Protein AF-A0A7W1KNM7-F1 (afdb_monomer_lite)

pLDDT: mean 94.5, std 9.13, range [40.47, 98.5]

Secondary structure (DSSP, 8-state):
---HHHHHHHHTT-EEEE-SSHHHHHHHHHHHHHTT-EEEE--GGGHHHHHHHHHIIIIIHHHHHHHHHHHHHHTT--HHHHHHHTHHHHHHHHHHHHHH-HHHH--HHHHHT-HHHHHHHHHHS-HHHHHHHHHHHHHHHHHHHHTT--HHHHHHHHHHH---

Structure (mmCIF, N/CA/C/O backbone):
data_AF-A0A7W1KNM7-F1
#
_entry.id   AF-A0A7W1KNM7-F1
#
loop_
_atom_site.group_PDB
_atom_site.id
_atom_site.type_symbol
_atom_site.label_atom_id
_atom_site.label_alt_id
_atom_site.label_comp_id
_atom_site.label_asym_id
_atom_site.label_entity_id
_atom_site.label_seq_id
_atom_site.pdbx_PDB_ins_code
_atom_site.Cartn_x
_atom_site.Cartn_y
_atom_site.Cartn_z
_atom_site.occupancy
_atom_site.B_iso_or_equiv
_atom_site.auth_seq_id
_atom_site.auth_comp_id
_atom_site.auth_asym_id
_atom_site.auth_atom_id
_atom_site.pdbx_PDB_model_num
ATOM 1 N N . MET A 1 1 ? -0.336 -23.522 -8.513 1.00 40.47 1 MET A N 1
ATOM 2 C CA . MET A 1 1 ? 0.693 -23.366 -9.564 1.00 40.47 1 MET A CA 1
ATOM 3 C C . MET A 1 1 ? 0.024 -22.723 -10.764 1.00 40.47 1 MET A C 1
ATOM 5 O O . MET A 1 1 ? -1.046 -23.182 -11.133 1.00 40.47 1 MET A O 1
ATOM 9 N N . ALA A 1 2 ? 0.560 -21.625 -11.300 1.00 45.03 2 ALA A N 1
ATOM 10 C CA . ALA A 1 2 ? 0.001 -21.029 -12.512 1.00 45.03 2 ALA A CA 1
ATOM 11 C C . ALA A 1 2 ? 0.358 -21.906 -13.722 1.00 45.03 2 ALA A C 1
ATOM 13 O O . ALA A 1 2 ? 1.522 -22.254 -13.899 1.00 45.03 2 ALA A O 1
ATOM 14 N N . GLU A 1 3 ? -0.635 -22.279 -14.524 1.00 54.75 3 GLU A N 1
ATOM 15 C CA . GLU A 1 3 ? -0.458 -23.070 -15.745 1.00 54.75 3 GLU A CA 1
ATOM 16 C C . GLU A 1 3 ? 0.343 -22.285 -16.796 1.00 54.75 3 GLU A C 1
ATOM 18 O O . GLU A 1 3 ? 0.163 -21.073 -16.936 1.00 54.75 3 GLU A O 1
ATOM 23 N N . ALA A 1 4 ? 1.197 -22.958 -17.572 1.00 62.38 4 ALA A N 1
ATOM 24 C CA . ALA A 1 4 ? 2.096 -22.312 -18.538 1.00 62.38 4 ALA A CA 1
ATOM 25 C C . ALA A 1 4 ? 1.363 -21.431 -19.574 1.00 62.38 4 ALA A C 1
ATOM 27 O O . ALA A 1 4 ? 1.850 -20.355 -19.921 1.00 62.38 4 ALA A O 1
ATOM 28 N N . ALA A 1 5 ? 0.159 -21.827 -20.002 1.00 58.28 5 ALA A N 1
ATOM 29 C CA . ALA A 1 5 ? -0.685 -21.026 -20.892 1.00 58.28 5 ALA A CA 1
ATOM 30 C C . ALA A 1 5 ? -1.129 -19.702 -20.240 1.00 58.28 5 ALA A C 1
ATOM 32 O O . ALA A 1 5 ? -1.081 -18.646 -20.868 1.00 58.28 5 ALA A O 1
ATOM 33 N N . THR A 1 6 ? -1.473 -19.726 -18.948 1.00 69.19 6 THR A N 1
ATOM 34 C CA . THR A 1 6 ? -1.814 -18.506 -18.196 1.00 69.19 6 THR A CA 1
ATOM 35 C C . THR A 1 6 ? -0.598 -17.612 -17.963 1.00 69.19 6 THR A C 1
ATOM 37 O O . THR A 1 6 ? -0.737 -16.394 -17.899 1.00 69.19 6 THR A O 1
ATOM 40 N N . ALA A 1 7 ? 0.600 -18.193 -17.861 1.00 72.25 7 ALA A N 1
ATOM 41 C CA . ALA A 1 7 ? 1.837 -17.433 -17.728 1.00 72.25 7 ALA A CA 1
ATOM 42 C C . ALA A 1 7 ? 2.179 -16.677 -19.022 1.00 72.25 7 ALA A C 1
ATOM 44 O O . ALA A 1 7 ? 2.491 -15.493 -18.952 1.00 72.25 7 ALA A O 1
ATOM 45 N N . ALA A 1 8 ? 2.056 -17.320 -20.188 1.00 76.94 8 ALA A N 1
ATOM 46 C CA . ALA A 1 8 ? 2.310 -16.680 -21.480 1.00 76.94 8 ALA A CA 1
ATOM 47 C C . ALA A 1 8 ? 1.340 -15.520 -21.766 1.00 76.94 8 ALA A C 1
ATOM 49 O O . ALA A 1 8 ? 1.768 -14.458 -22.215 1.00 76.94 8 ALA A O 1
ATOM 50 N N . GLU A 1 9 ? 0.049 -15.680 -21.457 1.00 84.94 9 GLU A N 1
ATOM 51 C CA . GLU A 1 9 ? -0.922 -14.588 -21.611 1.00 84.94 9 GLU A CA 1
ATOM 52 C C . GLU A 1 9 ? -0.625 -13.404 -20.684 1.00 84.94 9 GLU A C 1
ATOM 54 O O . GLU A 1 9 ? -0.773 -12.258 -21.097 1.00 84.94 9 GLU A O 1
ATOM 59 N N . ARG A 1 10 ? -0.127 -13.652 -19.465 1.00 84.12 10 ARG A N 1
ATOM 60 C CA . ARG A 1 10 ? 0.254 -12.587 -18.520 1.00 84.12 10 ARG A CA 1
ATOM 61 C C . ARG A 1 10 ? 1.458 -11.761 -18.964 1.00 84.12 10 ARG A C 1
ATOM 63 O O . ARG A 1 10 ? 1.630 -10.664 -18.449 1.00 84.12 10 ARG A O 1
ATOM 70 N N . LEU A 1 11 ? 2.295 -12.268 -19.872 1.00 88.62 11 LEU A N 1
ATOM 71 C CA . LEU A 1 11 ? 3.420 -11.497 -20.409 1.00 88.62 11 LEU A CA 1
ATOM 72 C C . LEU A 1 11 ? 2.946 -10.415 -21.385 1.00 88.62 11 LEU A C 1
ATOM 74 O O . LEU A 1 11 ? 3.552 -9.349 -21.465 1.00 88.62 11 LEU A O 1
ATOM 78 N N . LYS A 1 12 ? 1.848 -10.650 -22.109 1.00 92.81 12 LYS A N 1
ATOM 79 C CA . LYS A 1 12 ? 1.343 -9.686 -23.089 1.00 92.81 12 LYS A CA 1
ATOM 80 C C . LYS A 1 12 ? 0.909 -8.398 -22.382 1.00 92.81 12 LYS A C 1
ATOM 82 O O . LYS A 1 12 ? 0.053 -8.423 -21.505 1.00 92.81 12 LYS A O 1
ATOM 87 N N . GLY A 1 13 ? 1.501 -7.272 -22.774 1.00 91.75 13 GLY A N 1
ATOM 88 C CA . GLY A 1 13 ? 1.263 -5.958 -22.171 1.00 91.75 13 GLY A CA 1
ATOM 89 C C . GLY A 1 13 ? 1.925 -5.747 -20.805 1.00 91.75 13 GLY A C 1
ATOM 90 O O . GLY A 1 13 ? 1.818 -4.654 -20.254 1.00 91.75 13 GLY A O 1
ATOM 91 N N . ALA A 1 14 ? 2.629 -6.744 -20.256 1.00 93.00 14 ALA A N 1
ATOM 92 C CA . ALA A 1 14 ? 3.375 -6.575 -19.017 1.00 93.00 14 ALA A CA 1
ATOM 93 C C . ALA A 1 14 ? 4.634 -5.737 -19.251 1.00 93.00 14 ALA A C 1
ATOM 95 O O . ALA A 1 14 ? 5.330 -5.893 -20.256 1.00 93.00 14 ALA A O 1
ATOM 96 N N . TYR A 1 15 ? 4.959 -4.882 -18.289 1.00 94.06 15 TYR A N 1
ATOM 97 C CA . TYR A 1 15 ? 6.209 -4.133 -18.297 1.00 94.06 15 TYR A CA 1
ATOM 98 C C . TYR A 1 15 ? 7.379 -5.025 -17.868 1.00 94.06 15 TYR A C 1
ATOM 100 O O . TYR A 1 15 ? 7.244 -5.832 -16.947 1.00 94.06 15 TYR A O 1
ATOM 108 N N . VAL A 1 16 ? 8.540 -4.853 -18.502 1.00 95.25 16 VAL A N 1
ATOM 109 C CA . VAL A 1 16 ? 9.787 -5.537 -18.130 1.00 95.25 16 VAL A CA 1
ATOM 110 C C . VAL A 1 16 ? 10.936 -4.544 -18.004 1.00 95.25 16 VAL A C 1
ATOM 112 O O . VAL A 1 16 ? 11.267 -3.834 -18.951 1.00 95.25 16 VAL A O 1
ATOM 115 N N . GLY A 1 17 ? 11.553 -4.497 -16.822 1.00 95.69 17 GLY A N 1
ATOM 116 C CA . GLY A 1 17 ? 12.778 -3.737 -16.593 1.00 95.69 17 GLY A CA 1
ATOM 117 C C . GLY A 1 17 ? 13.976 -4.425 -17.249 1.00 95.69 17 GLY A C 1
ATOM 118 O O . GLY A 1 17 ? 14.256 -5.584 -16.945 1.00 95.69 17 GLY A O 1
ATOM 119 N N . ILE A 1 18 ? 14.684 -3.720 -18.129 1.00 96.69 18 ILE A N 1
ATOM 120 C CA . ILE A 1 18 ? 15.879 -4.210 -18.829 1.00 96.69 18 ILE A CA 1
ATOM 121 C C . ILE A 1 18 ? 17.101 -3.361 -18.476 1.00 96.69 18 ILE A C 1
ATOM 123 O O . ILE A 1 18 ? 16.989 -2.160 -18.236 1.00 96.69 18 ILE A O 1
ATOM 127 N N . GLU A 1 19 ? 18.269 -3.993 -18.437 1.00 95.50 19 GLU A N 1
ATOM 128 C CA . GLU A 1 19 ? 19.525 -3.384 -18.004 1.00 95.50 19 GLU A CA 1
ATOM 129 C C . GLU A 1 19 ? 20.712 -4.163 -18.592 1.00 95.50 19 GLU A C 1
ATOM 131 O O . GLU A 1 19 ? 20.613 -5.377 -18.789 1.00 95.50 19 GLU A O 1
ATOM 136 N N . GLY A 1 20 ? 21.802 -3.461 -18.902 1.00 95.00 20 GLY A N 1
ATOM 137 C CA . GLY A 1 20 ? 23.027 -4.016 -19.473 1.00 95.00 20 GLY A CA 1
ATOM 138 C C . GLY A 1 20 ? 23.744 -3.008 -20.375 1.00 95.00 20 GLY A C 1
ATOM 139 O O . GLY A 1 20 ? 23.369 -1.836 -20.427 1.00 95.00 20 GLY A O 1
ATOM 140 N N . ASP A 1 21 ? 24.765 -3.472 -21.096 1.00 96.50 21 ASP A N 1
ATOM 141 C CA . ASP A 1 21 ? 25.402 -2.696 -22.166 1.00 96.50 21 ASP A CA 1
ATOM 142 C C . ASP A 1 21 ? 24.490 -2.539 -23.401 1.00 96.50 21 ASP A C 1
ATOM 144 O O . ASP A 1 21 ? 23.427 -3.157 -23.497 1.00 96.50 21 ASP A O 1
ATOM 148 N N . ASP A 1 22 ? 24.910 -1.728 -24.378 1.00 96.56 22 ASP A N 1
ATOM 149 C CA . ASP A 1 22 ? 24.117 -1.444 -25.583 1.00 96.56 22 ASP A CA 1
ATOM 150 C C . ASP A 1 22 ? 23.700 -2.711 -26.344 1.00 96.56 22 ASP A C 1
ATOM 152 O O . ASP A 1 22 ? 22.576 -2.806 -26.847 1.00 96.56 22 ASP A O 1
ATOM 156 N N . ARG A 1 23 ? 24.575 -3.720 -26.409 1.00 97.56 23 ARG A N 1
ATOM 157 C CA . ARG A 1 23 ? 24.282 -4.975 -27.108 1.00 97.56 23 ARG A CA 1
ATOM 158 C C . ARG A 1 23 ? 23.257 -5.799 -26.331 1.00 97.56 23 ARG A C 1
ATOM 160 O O . ARG A 1 23 ? 22.344 -6.360 -26.943 1.00 97.56 23 ARG A O 1
ATOM 167 N N . ALA A 1 24 ? 23.390 -5.866 -25.009 1.00 96.88 24 ALA A N 1
ATOM 168 C CA . ALA A 1 24 ? 22.446 -6.540 -24.126 1.00 96.88 24 ALA A CA 1
ATOM 169 C C . ALA A 1 24 ? 21.066 -5.869 -24.158 1.00 96.88 24 ALA A C 1
ATOM 171 O O . ALA A 1 24 ? 20.058 -6.566 -24.271 1.00 96.88 24 ALA A O 1
ATOM 172 N N . LEU A 1 25 ? 21.010 -4.533 -24.146 1.00 97.69 25 LEU A N 1
ATOM 173 C CA . LEU A 1 25 ? 19.761 -3.774 -24.230 1.00 97.69 25 LEU A CA 1
ATOM 174 C C . LEU A 1 25 ? 19.026 -4.041 -25.546 1.00 97.69 25 LEU A C 1
ATOM 176 O O . LEU A 1 25 ? 17.840 -4.361 -25.518 1.00 97.69 25 LEU A O 1
ATOM 180 N N . VAL A 1 26 ? 19.726 -4.018 -26.686 1.00 98.06 26 VAL A N 1
ATOM 181 C CA . VAL A 1 26 ? 19.123 -4.348 -27.991 1.00 98.06 26 VAL A CA 1
ATOM 182 C C . VAL A 1 26 ? 18.568 -5.777 -28.006 1.00 98.06 26 VAL A C 1
ATOM 184 O O . VAL A 1 26 ? 17.480 -6.019 -28.536 1.00 98.06 26 VAL A O 1
ATOM 187 N N . ALA A 1 27 ? 19.288 -6.742 -27.428 1.00 98.25 27 ALA A N 1
ATOM 188 C CA . ALA A 1 27 ? 18.814 -8.122 -27.338 1.00 98.25 27 ALA A CA 1
ATOM 189 C C . ALA A 1 27 ? 17.585 -8.253 -26.418 1.00 98.25 27 ALA A C 1
ATOM 191 O O . ALA A 1 27 ? 16.611 -8.915 -26.786 1.00 98.25 27 ALA A O 1
ATOM 192 N N . ALA A 1 28 ? 17.601 -7.591 -25.260 1.00 97.69 28 ALA A N 1
ATOM 193 C CA . ALA A 1 28 ? 16.507 -7.607 -24.295 1.00 97.69 28 ALA A CA 1
ATOM 194 C C . ALA A 1 28 ? 15.235 -6.948 -24.854 1.00 97.69 28 ALA A C 1
ATOM 196 O O . ALA A 1 28 ? 14.146 -7.494 -24.693 1.00 97.69 28 ALA A O 1
ATOM 197 N N . GLU A 1 29 ? 15.361 -5.834 -25.579 1.00 97.94 29 GLU A N 1
ATOM 198 C CA . GLU A 1 29 ? 14.241 -5.175 -26.265 1.00 97.94 29 GLU A CA 1
ATOM 199 C C . GLU A 1 29 ? 13.617 -6.081 -27.326 1.00 97.94 29 GLU A C 1
ATOM 201 O O . GLU A 1 29 ? 12.394 -6.216 -27.390 1.00 97.94 29 GLU A O 1
ATOM 206 N N . ARG A 1 30 ? 14.441 -6.755 -28.139 1.00 98.00 30 ARG A N 1
ATOM 207 C CA . ARG A 1 30 ? 13.951 -7.721 -29.136 1.00 98.00 30 ARG A CA 1
ATOM 208 C C . ARG A 1 30 ? 13.183 -8.867 -28.483 1.00 98.00 30 ARG A C 1
ATOM 210 O O . ARG A 1 30 ? 12.115 -9.239 -28.973 1.00 98.00 30 ARG A O 1
ATOM 217 N N . LEU A 1 31 ? 13.698 -9.407 -27.379 1.00 97.06 31 LEU A N 1
ATOM 218 C CA . LEU A 1 31 ? 13.037 -10.479 -26.638 1.00 97.06 31 LEU A CA 1
ATOM 219 C C . LEU A 1 31 ? 11.709 -10.007 -26.031 1.00 97.06 31 LEU A C 1
ATOM 221 O O . LEU A 1 31 ? 10.687 -10.661 -26.230 1.00 97.06 31 LEU A O 1
ATOM 225 N N . ALA A 1 32 ? 11.705 -8.857 -25.353 1.00 96.81 32 ALA A N 1
ATOM 226 C CA . ALA A 1 32 ? 10.506 -8.271 -24.758 1.00 96.81 32 ALA A CA 1
ATOM 227 C C . ALA A 1 32 ? 9.406 -8.058 -25.808 1.00 96.81 32 ALA A C 1
ATOM 229 O O . ALA A 1 32 ? 8.279 -8.513 -25.623 1.00 96.81 32 ALA A O 1
ATOM 230 N N . ASN A 1 33 ? 9.755 -7.469 -26.955 1.00 95.81 33 ASN A N 1
ATOM 231 C CA . ASN A 1 33 ? 8.818 -7.253 -28.056 1.00 95.81 33 ASN A CA 1
ATOM 232 C C . ASN A 1 33 ? 8.288 -8.572 -28.642 1.00 95.81 33 ASN A C 1
ATOM 234 O O . ASN A 1 33 ? 7.096 -8.684 -28.925 1.00 95.81 33 ASN A O 1
ATOM 238 N N . THR A 1 34 ? 9.140 -9.597 -28.769 1.00 96.19 34 THR A N 1
ATOM 239 C CA . THR A 1 34 ? 8.726 -10.940 -29.224 1.00 96.19 34 THR A CA 1
ATOM 240 C C . THR A 1 34 ? 7.692 -11.557 -28.278 1.00 96.19 34 THR A C 1
ATOM 242 O O . THR A 1 34 ? 6.725 -12.172 -28.724 1.00 96.19 34 THR A O 1
ATOM 245 N N . LEU A 1 35 ? 7.850 -11.331 -26.971 1.00 94.88 35 LEU A N 1
ATOM 246 C CA . LEU A 1 35 ? 6.914 -11.765 -25.931 1.00 94.88 35 LEU A CA 1
ATOM 247 C C . LEU A 1 35 ? 5.720 -10.809 -25.749 1.00 94.88 35 LEU A C 1
ATOM 249 O O . LEU A 1 35 ? 4.875 -11.044 -24.886 1.00 94.88 35 LEU A O 1
ATOM 253 N N . ARG A 1 36 ? 5.623 -9.751 -26.571 1.00 96.06 36 ARG A N 1
ATOM 254 C CA . ARG A 1 36 ? 4.613 -8.679 -26.493 1.00 96.06 36 ARG A CA 1
ATOM 255 C C . ARG A 1 36 ? 4.587 -7.961 -25.139 1.00 96.06 36 ARG A C 1
ATOM 257 O O . ARG A 1 36 ? 3.534 -7.498 -24.705 1.00 96.06 36 ARG A O 1
ATOM 264 N N . MET A 1 37 ? 5.736 -7.887 -24.481 1.00 97.50 37 MET A N 1
ATOM 265 C CA . MET A 1 37 ? 5.958 -7.096 -23.274 1.00 97.50 37 MET A CA 1
ATOM 266 C C . MET A 1 37 ? 6.303 -5.647 -23.638 1.00 97.50 37 MET A C 1
ATOM 268 O O . MET A 1 37 ? 6.614 -5.340 -24.788 1.00 97.50 37 MET A O 1
ATOM 272 N N . ILE A 1 38 ? 6.300 -4.765 -22.642 1.00 97.25 38 ILE A N 1
ATOM 273 C CA . ILE A 1 38 ? 6.686 -3.358 -22.767 1.00 97.25 38 ILE A CA 1
ATOM 274 C C . ILE A 1 38 ? 8.048 -3.167 -22.073 1.00 97.25 38 ILE A C 1
ATOM 276 O O . ILE A 1 38 ? 8.099 -3.138 -20.839 1.00 97.25 38 ILE A O 1
ATOM 280 N N . PRO A 1 39 ? 9.171 -3.086 -22.815 1.00 97.12 39 PRO A N 1
ATOM 281 C CA . PRO A 1 39 ? 10.488 -2.920 -22.209 1.00 97.12 39 PRO A CA 1
ATOM 282 C C . PRO A 1 39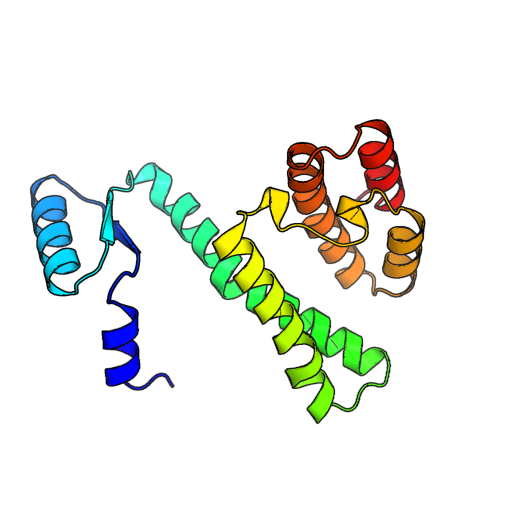 ? 10.677 -1.514 -21.629 1.00 97.12 39 PRO A C 1
ATOM 284 O O . PRO A 1 39 ? 10.305 -0.515 -22.243 1.00 97.12 39 PRO A O 1
ATOM 287 N N . VAL A 1 40 ? 11.312 -1.438 -20.461 1.00 96.88 40 VAL A N 1
ATOM 288 C CA . VAL A 1 40 ? 11.696 -0.189 -19.791 1.00 96.88 40 VAL A CA 1
ATOM 289 C C . VAL A 1 40 ? 13.161 -0.287 -19.388 1.00 96.88 40 VAL A C 1
ATOM 291 O O . VAL A 1 40 ? 13.532 -1.164 -18.612 1.00 96.88 40 VAL A O 1
ATOM 294 N N . ARG A 1 41 ? 14.010 0.607 -19.902 1.00 96.56 41 ARG A N 1
ATOM 295 C CA . ARG A 1 41 ? 15.428 0.653 -19.519 1.00 96.56 41 ARG A CA 1
ATOM 296 C C . ARG A 1 41 ? 15.570 1.184 -18.096 1.00 96.56 41 ARG A C 1
ATOM 298 O O . ARG A 1 41 ? 15.116 2.287 -17.804 1.00 96.56 41 ARG A O 1
ATOM 305 N N . ILE A 1 42 ? 16.223 0.415 -17.230 1.00 96.06 42 ILE A N 1
ATOM 306 C CA . ILE A 1 42 ? 16.492 0.777 -15.837 1.00 96.06 42 ILE A CA 1
ATOM 307 C C . ILE A 1 42 ? 18.009 0.898 -15.653 1.00 96.06 42 ILE A C 1
ATOM 309 O O . ILE A 1 42 ? 18.730 -0.051 -15.961 1.00 96.06 42 ILE A O 1
ATOM 313 N N . PRO A 1 43 ? 18.524 2.028 -15.137 1.00 95.06 43 PRO A N 1
ATOM 314 C CA . PRO A 1 43 ? 19.937 2.131 -14.789 1.00 95.06 43 PRO A CA 1
ATOM 315 C C . PRO A 1 43 ? 20.337 1.055 -13.773 1.00 95.06 43 PRO A C 1
ATOM 317 O O . PRO A 1 43 ? 19.610 0.828 -12.803 1.00 95.06 43 PRO A O 1
ATOM 320 N N . ALA A 1 44 ? 21.518 0.450 -13.931 1.00 93.00 44 ALA A N 1
ATOM 321 C CA . ALA A 1 44 ? 22.008 -0.601 -13.030 1.00 93.00 44 ALA A CA 1
ATOM 322 C C . ALA A 1 44 ? 21.955 -0.185 -11.549 1.00 93.00 44 ALA A C 1
ATOM 324 O O . ALA A 1 44 ? 21.480 -0.938 -10.700 1.00 93.00 44 ALA A O 1
ATOM 325 N N . ALA A 1 45 ? 22.337 1.061 -11.250 1.00 95.62 45 ALA A N 1
ATOM 326 C CA . ALA A 1 45 ? 22.293 1.617 -9.899 1.00 95.62 45 ALA A CA 1
ATOM 327 C C . ALA A 1 45 ? 20.865 1.767 -9.325 1.00 95.62 45 ALA A C 1
ATOM 329 O O . ALA A 1 45 ? 20.690 1.752 -8.110 1.00 95.62 45 ALA A O 1
ATOM 330 N N . ALA A 1 46 ? 19.837 1.889 -10.172 1.00 95.00 46 ALA A N 1
ATOM 331 C CA . ALA A 1 46 ? 18.438 2.047 -9.760 1.00 95.00 46 ALA A CA 1
ATOM 332 C C . ALA A 1 46 ? 17.693 0.708 -9.608 1.00 95.00 46 ALA A C 1
ATOM 334 O O . ALA A 1 46 ? 16.597 0.663 -9.043 1.00 95.00 46 ALA A O 1
ATOM 335 N N . LYS A 1 47 ? 18.281 -0.394 -10.087 1.00 91.69 47 LYS A N 1
ATOM 336 C CA . LYS A 1 47 ? 17.671 -1.729 -10.101 1.00 91.69 47 LYS A CA 1
ATOM 337 C C . LYS A 1 4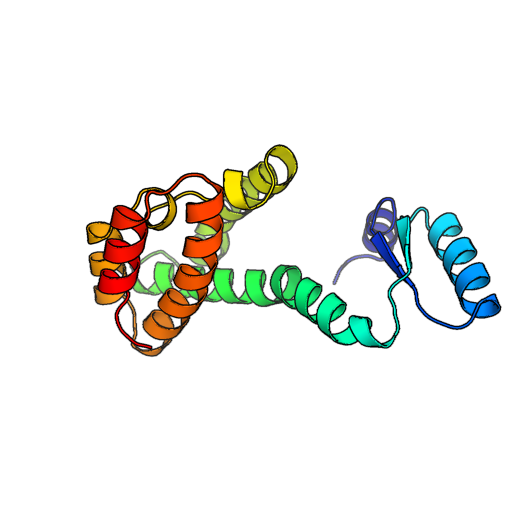7 ? 17.202 -2.205 -8.716 1.00 91.69 47 LYS A C 1
ATOM 339 O O . LYS A 1 47 ? 16.068 -2.682 -8.637 1.00 91.69 47 LYS A O 1
ATOM 344 N N . PRO A 1 48 ? 17.961 -2.028 -7.613 1.00 95.81 48 PRO A N 1
ATOM 345 C CA . PRO A 1 48 ? 17.478 -2.406 -6.284 1.00 95.81 48 PRO A CA 1
ATOM 346 C C . PRO A 1 48 ? 16.196 -1.668 -5.872 1.00 95.81 48 PRO A C 1
ATOM 348 O O . PRO A 1 48 ? 15.256 -2.296 -5.391 1.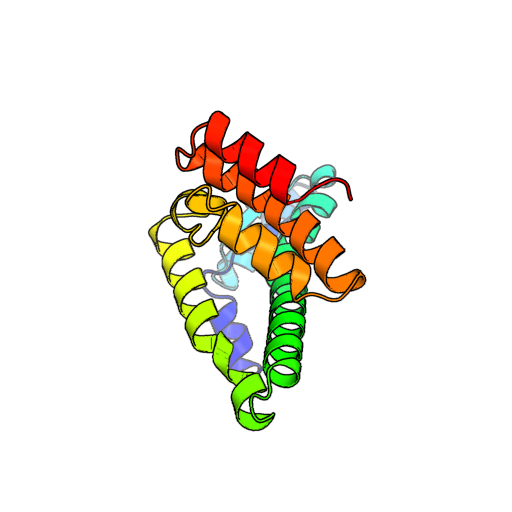00 95.81 48 PRO A O 1
ATOM 351 N N . ALA A 1 49 ? 16.122 -0.354 -6.111 1.00 96.56 49 ALA A N 1
ATOM 352 C CA . ALA A 1 49 ? 14.947 0.451 -5.777 1.00 96.56 49 ALA A CA 1
ATOM 353 C C . ALA A 1 49 ? 13.730 0.070 -6.637 1.00 96.56 49 ALA A C 1
ATOM 355 O O . ALA A 1 49 ? 12.627 -0.092 -6.116 1.00 96.56 49 ALA A O 1
ATOM 356 N N . TYR A 1 50 ? 13.940 -0.153 -7.938 1.00 94.38 50 TYR A N 1
ATOM 357 C CA . TYR A 1 50 ? 12.904 -0.642 -8.851 1.00 94.38 50 TYR A CA 1
ATOM 358 C C . TYR A 1 50 ? 12.317 -1.989 -8.389 1.00 94.38 50 TYR A C 1
ATOM 360 O O . TYR A 1 50 ? 11.097 -2.134 -8.279 1.00 94.38 50 TYR A O 1
ATOM 368 N N . HIS A 1 51 ? 13.171 -2.958 -8.040 1.00 94.62 51 HIS A N 1
ATOM 369 C CA . HIS A 1 51 ? 12.719 -4.258 -7.533 1.00 94.62 51 HIS A CA 1
ATOM 370 C C . HIS A 1 51 ? 12.031 -4.160 -6.169 1.00 94.62 51 HIS A C 1
ATOM 372 O O . HIS A 1 51 ? 11.049 -4.865 -5.934 1.00 94.62 51 HIS A O 1
ATOM 378 N N . ALA A 1 52 ? 12.493 -3.273 -5.284 1.00 96.75 52 ALA A N 1
ATOM 379 C CA . ALA A 1 52 ? 11.813 -3.019 -4.019 1.00 96.75 52 ALA A CA 1
ATOM 380 C C . ALA A 1 52 ? 10.379 -2.510 -4.251 1.00 96.75 52 ALA A C 1
ATOM 382 O O . ALA A 1 52 ? 9.455 -2.992 -3.599 1.00 96.75 52 ALA A O 1
ATOM 383 N N . GLY A 1 53 ? 10.163 -1.624 -5.230 1.00 95.94 53 GLY A N 1
ATOM 384 C CA . GLY A 1 53 ? 8.823 -1.181 -5.633 1.00 95.94 53 GLY A CA 1
ATOM 385 C C . GLY A 1 53 ? 7.911 -2.339 -6.059 1.00 95.94 53 GLY A C 1
ATOM 386 O O . GLY A 1 53 ? 6.759 -2.415 -5.628 1.00 95.94 53 GLY A O 1
ATOM 387 N N . ALA A 1 54 ? 8.439 -3.299 -6.825 1.00 94.31 54 ALA A N 1
ATOM 388 C CA . ALA A 1 54 ? 7.695 -4.508 -7.184 1.00 94.31 54 ALA A CA 1
ATOM 389 C C . ALA A 1 54 ? 7.331 -5.357 -5.951 1.00 94.31 54 ALA A C 1
ATOM 391 O O . ALA A 1 54 ? 6.212 -5.865 -5.865 1.00 94.31 54 ALA A O 1
ATOM 392 N N . ALA A 1 55 ? 8.230 -5.471 -4.967 1.00 96.88 55 ALA A N 1
ATOM 393 C CA . ALA A 1 55 ? 7.954 -6.180 -3.717 1.00 96.88 55 ALA A CA 1
ATOM 394 C C . ALA A 1 55 ? 6.833 -5.515 -2.896 1.00 96.88 55 ALA A C 1
ATOM 396 O O . ALA A 1 55 ? 5.994 -6.227 -2.341 1.00 96.88 55 ALA A O 1
ATOM 397 N N . PHE A 1 56 ? 6.764 -4.178 -2.867 1.00 95.88 56 PHE A N 1
ATOM 398 C CA . PHE A 1 56 ? 5.664 -3.460 -2.211 1.00 95.88 56 PHE A CA 1
ATOM 399 C C . PHE A 1 56 ? 4.299 -3.854 -2.775 1.00 95.88 56 PHE A C 1
ATOM 401 O O . PHE A 1 56 ? 3.376 -4.136 -2.012 1.00 95.88 56 PHE A O 1
ATOM 408 N N . VAL A 1 57 ? 4.178 -3.928 -4.101 1.00 94.19 57 VAL A N 1
ATOM 409 C CA . VAL A 1 57 ? 2.895 -4.226 -4.748 1.00 94.19 57 VAL A CA 1
ATOM 410 C C . VAL A 1 57 ? 2.581 -5.724 -4.737 1.00 94.19 57 VAL A C 1
ATOM 412 O O . VAL A 1 57 ? 1.440 -6.096 -4.474 1.00 94.19 57 VAL A O 1
ATOM 415 N N . ALA A 1 58 ? 3.561 -6.595 -4.989 1.00 91.25 58 ALA A N 1
ATOM 416 C CA . ALA A 1 58 ? 3.324 -8.033 -5.128 1.00 91.25 58 ALA A CA 1
ATOM 417 C C . ALA A 1 58 ? 3.349 -8.788 -3.791 1.00 91.25 58 ALA A C 1
ATOM 419 O O . ALA A 1 58 ? 2.475 -9.611 -3.530 1.00 91.25 58 ALA A O 1
ATOM 420 N N . ASN A 1 59 ? 4.333 -8.508 -2.934 1.00 96.62 59 ASN A N 1
ATOM 421 C CA . ASN A 1 59 ? 4.571 -9.300 -1.727 1.00 96.62 59 ASN A CA 1
ATOM 422 C C . ASN A 1 59 ? 3.846 -8.692 -0.529 1.00 96.62 59 ASN A C 1
ATOM 424 O O . ASN A 1 59 ? 3.138 -9.386 0.200 1.00 96.62 59 ASN A O 1
ATOM 428 N N . TYR A 1 60 ? 4.004 -7.383 -0.321 1.00 96.69 60 TYR A N 1
ATOM 429 C CA . TYR A 1 60 ? 3.460 -6.742 0.874 1.00 96.69 60 TYR A CA 1
ATOM 430 C C . TYR A 1 60 ? 1.946 -6.554 0.799 1.00 96.69 60 TYR A C 1
ATOM 432 O O . TYR A 1 60 ? 1.297 -6.642 1.834 1.00 96.69 60 TYR A O 1
ATOM 440 N N . THR A 1 61 ? 1.350 -6.442 -0.392 1.00 96.50 61 THR A N 1
ATOM 441 C CA . THR A 1 61 ? -0.113 -6.553 -0.540 1.00 96.50 61 THR A CA 1
ATOM 442 C C . THR A 1 61 ? -0.627 -7.887 0.004 1.00 96.50 61 THR A C 1
ATOM 444 O O . THR A 1 61 ? -1.584 -7.904 0.773 1.00 96.50 61 THR A O 1
ATOM 447 N N . VAL A 1 62 ? 0.030 -9.006 -0.326 1.00 96.88 62 VAL A N 1
ATOM 448 C CA . VAL A 1 62 ? -0.353 -10.335 0.183 1.00 96.88 62 VAL A CA 1
ATOM 449 C C . VAL A 1 62 ? -0.195 -10.401 1.702 1.00 96.88 62 VAL A C 1
ATOM 451 O O . VAL A 1 62 ? -1.100 -10.867 2.391 1.00 96.88 62 VAL A O 1
ATOM 454 N N . ALA A 1 63 ? 0.910 -9.875 2.239 1.00 97.69 63 ALA A N 1
ATOM 455 C CA . ALA A 1 63 ? 1.125 -9.808 3.684 1.00 97.69 63 ALA A CA 1
ATOM 456 C C . ALA A 1 63 ? 0.041 -8.975 4.399 1.00 97.69 63 ALA A C 1
ATOM 458 O O . ALA A 1 63 ? -0.507 -9.417 5.407 1.00 97.69 63 ALA A O 1
ATOM 459 N N . LEU A 1 64 ? -0.319 -7.805 3.857 1.00 97.50 64 LEU A N 1
ATOM 460 C CA . LEU A 1 64 ? -1.362 -6.934 4.408 1.00 97.50 64 LEU A CA 1
ATOM 461 C C . LEU A 1 64 ? -2.747 -7.594 4.371 1.00 97.50 64 LEU A C 1
ATOM 463 O O . LEU A 1 64 ? -3.507 -7.464 5.329 1.00 97.50 64 LEU A O 1
ATOM 467 N N . VAL A 1 65 ? -3.066 -8.343 3.311 1.00 97.62 65 VAL A N 1
ATOM 468 C CA . VAL A 1 65 ? -4.304 -9.139 3.247 1.00 97.62 65 VAL A CA 1
ATOM 469 C C . VAL A 1 65 ? -4.297 -10.247 4.303 1.00 97.62 65 VAL A C 1
ATOM 471 O O . VAL A 1 65 ? -5.315 -10.449 4.958 1.00 97.62 65 VAL A O 1
ATOM 474 N N . GLY A 1 66 ? -3.160 -10.910 4.535 1.00 97.69 66 GLY A N 1
ATOM 475 C CA . GLY A 1 66 ? -3.021 -11.905 5.604 1.00 97.69 66 GLY A CA 1
ATOM 476 C C . GLY A 1 66 ? -3.218 -11.315 7.007 1.00 97.69 66 GLY A C 1
ATOM 477 O O . GLY A 1 66 ? -3.892 -11.912 7.849 1.00 97.69 66 GLY A O 1
ATOM 478 N N . VAL A 1 67 ? -2.702 -10.104 7.253 1.00 97.94 67 VAL A N 1
ATOM 479 C CA . VAL A 1 67 ? -2.981 -9.347 8.487 1.00 97.94 67 VAL A CA 1
ATOM 480 C C . VAL A 1 67 ? -4.477 -9.057 8.610 1.00 97.94 67 VAL A C 1
ATOM 482 O O . VAL A 1 67 ? -5.064 -9.337 9.656 1.00 97.94 67 VAL A O 1
ATOM 485 N N . ALA A 1 68 ? -5.110 -8.548 7.549 1.00 97.88 68 ALA A N 1
ATOM 486 C CA . ALA A 1 68 ? -6.539 -8.247 7.541 1.00 97.88 68 ALA A CA 1
ATOM 487 C C . ALA A 1 68 ? -7.389 -9.497 7.825 1.00 97.88 68 ALA A C 1
ATOM 489 O O . ALA A 1 68 ? -8.243 -9.463 8.709 1.00 97.88 68 ALA A O 1
ATOM 490 N N . GLU A 1 69 ? -7.115 -10.621 7.156 1.00 98.19 69 GLU A N 1
ATOM 491 C CA . GLU A 1 69 ? -7.783 -11.905 7.397 1.00 98.19 69 GLU A CA 1
ATOM 492 C C . GLU A 1 69 ? -7.707 -12.309 8.875 1.00 98.19 69 GLU A C 1
ATOM 494 O O . GLU A 1 69 ? -8.722 -12.642 9.493 1.00 98.19 69 GLU A O 1
ATOM 499 N N . ARG A 1 70 ? -6.510 -12.268 9.469 1.00 97.25 70 ARG A N 1
ATOM 500 C CA . ARG A 1 70 ? -6.325 -12.634 10.876 1.00 97.25 70 ARG A CA 1
ATOM 501 C C . ARG A 1 70 ? -7.073 -11.681 11.815 1.00 97.25 70 ARG A C 1
ATOM 503 O O . ARG A 1 70 ? -7.601 -12.142 12.825 1.00 97.25 70 ARG A O 1
ATOM 510 N N . LEU A 1 71 ? -7.154 -10.386 11.497 1.00 98.00 71 LEU A N 1
ATOM 511 C CA . LEU A 1 71 ? -7.967 -9.428 12.257 1.00 98.00 71 LEU A CA 1
ATOM 512 C C . LEU A 1 71 ? -9.470 -9.735 12.152 1.00 98.00 71 LEU A C 1
ATOM 514 O O . LEU A 1 71 ? -10.158 -9.702 13.169 1.00 98.00 71 LEU A O 1
ATOM 518 N N . ALA A 1 72 ? -9.977 -10.108 10.972 1.00 98.19 72 ALA A N 1
ATOM 519 C CA . ALA A 1 72 ? -11.369 -10.548 10.822 1.00 98.19 72 ALA A CA 1
ATOM 520 C C . ALA A 1 72 ? -11.674 -11.782 11.679 1.00 98.19 72 ALA A C 1
ATOM 522 O O . ALA A 1 72 ? -12.692 -11.819 12.371 1.00 98.19 72 ALA A O 1
ATOM 523 N N . ARG A 1 73 ? -10.774 -12.772 11.684 1.00 97.75 73 ARG A N 1
ATOM 524 C CA . ARG A 1 73 ? -10.909 -13.964 12.537 1.00 97.75 73 ARG A CA 1
ATOM 525 C C . ARG A 1 73 ? -10.951 -13.589 14.020 1.00 97.75 73 ARG A C 1
ATOM 527 O O . ARG A 1 73 ? -11.814 -14.075 14.743 1.00 97.75 73 ARG A O 1
ATOM 534 N N . ALA A 1 74 ? -10.064 -12.696 14.465 1.00 96.25 74 ALA A N 1
ATOM 535 C CA . ALA A 1 74 ? -10.057 -12.195 15.842 1.00 96.25 74 ALA A CA 1
ATOM 536 C C . ALA A 1 74 ? -11.343 -11.429 16.209 1.00 96.25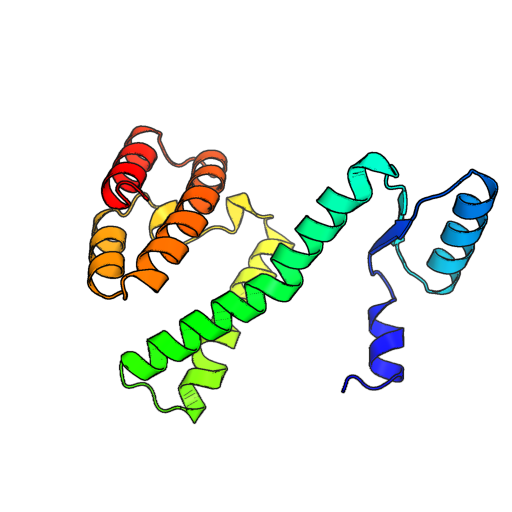 74 ALA A C 1
ATOM 538 O O . ALA A 1 74 ? -11.757 -11.451 17.365 1.00 96.25 74 ALA A O 1
ATOM 539 N N . ALA A 1 75 ? -12.006 -10.810 15.229 1.00 97.31 75 ALA A N 1
ATOM 540 C CA . ALA A 1 75 ? -13.313 -10.173 15.388 1.00 97.31 75 ALA A CA 1
ATOM 541 C C . ALA A 1 75 ? -14.503 -11.160 15.347 1.00 97.31 75 ALA A C 1
ATOM 543 O O . ALA A 1 75 ? -15.653 -10.728 15.384 1.00 97.31 75 ALA A O 1
ATOM 544 N N . GLY A 1 76 ? -14.252 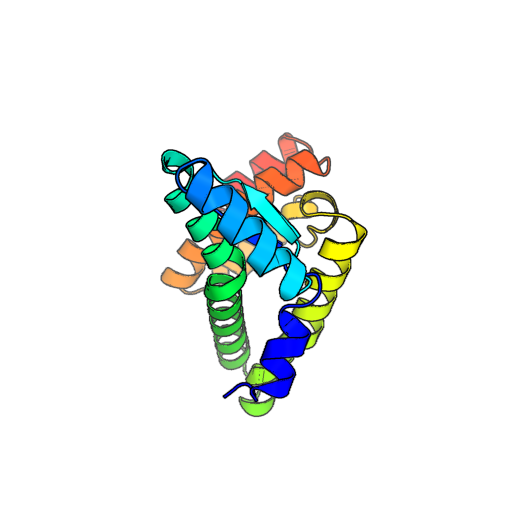-12.472 15.267 1.00 97.94 76 GLY A N 1
ATOM 545 C CA . GLY A 1 76 ? -15.283 -13.514 15.289 1.00 97.94 76 GLY A CA 1
ATOM 546 C C . GLY A 1 76 ? -15.828 -13.919 13.917 1.00 97.94 76 GLY A C 1
ATOM 547 O O . GLY A 1 76 ? -16.806 -14.661 13.848 1.00 97.94 76 GLY A O 1
ATOM 548 N N . VAL A 1 77 ? -15.216 -13.467 12.816 1.00 98.44 77 VAL A N 1
ATOM 549 C CA . VAL A 1 77 ? -15.612 -13.894 11.465 1.00 98.44 77 VAL A CA 1
ATOM 550 C C . VAL A 1 77 ? -15.193 -15.357 11.239 1.00 98.44 77 VAL A C 1
ATOM 552 O O . VAL A 1 77 ? -14.023 -15.686 11.467 1.00 98.44 77 VAL A O 1
ATOM 555 N N . PRO A 1 78 ? -16.095 -16.237 10.752 1.00 98.31 78 PRO A N 1
ATOM 556 C CA . PRO A 1 78 ? -15.757 -17.622 10.423 1.00 98.31 78 PRO A CA 1
ATOM 557 C C . PRO A 1 78 ? -14.572 -17.723 9.457 1.00 98.31 78 PRO A C 1
ATOM 559 O O . PRO A 1 78 ? -14.436 -16.912 8.542 1.00 98.31 78 PRO A O 1
ATOM 562 N N . ALA A 1 79 ? -13.708 -18.722 9.650 1.00 96.31 79 ALA A N 1
ATOM 563 C CA . ALA A 1 79 ? -12.437 -18.834 8.930 1.00 96.31 79 ALA A CA 1
ATOM 564 C C . ALA A 1 79 ? -12.595 -18.911 7.399 1.00 96.31 79 ALA A C 1
ATOM 566 O O . ALA A 1 79 ? -11.807 -18.314 6.667 1.00 96.31 79 ALA A O 1
ATOM 567 N N . ASP A 1 80 ? -13.623 -19.611 6.918 1.00 96.06 80 ASP A N 1
ATOM 568 C CA . ASP A 1 80 ? -13.957 -19.746 5.497 1.00 96.06 80 ASP A CA 1
ATOM 569 C C . ASP A 1 80 ? -14.421 -18.419 4.872 1.00 96.06 80 ASP A C 1
ATOM 571 O O . ASP A 1 80 ? -14.184 -18.157 3.691 1.00 96.06 80 ASP A O 1
ATOM 575 N N . ILE A 1 81 ? -15.051 -17.553 5.670 1.00 98.06 81 ILE A N 1
ATOM 576 C CA . ILE A 1 81 ? -15.442 -16.205 5.259 1.00 98.06 81 ILE A CA 1
ATOM 577 C C . ILE A 1 81 ? -14.252 -15.251 5.348 1.00 98.06 81 ILE A C 1
ATOM 579 O O . ILE A 1 81 ? -13.980 -14.536 4.384 1.00 98.06 81 ILE A O 1
ATOM 583 N N . ALA A 1 82 ? -13.505 -15.264 6.454 1.00 98.00 82 ALA A N 1
ATOM 584 C CA . ALA A 1 82 ? -12.367 -14.376 6.683 1.00 98.00 82 ALA A CA 1
ATOM 585 C C . ALA A 1 82 ? -11.303 -14.490 5.580 1.00 98.00 82 ALA A C 1
ATOM 587 O O . ALA A 1 82 ? -10.770 -13.472 5.144 1.00 98.00 82 ALA A O 1
ATOM 588 N N . ALA A 1 83 ? -11.071 -15.703 5.063 1.00 95.75 83 ALA A N 1
ATOM 589 C CA . ALA A 1 83 ? -10.129 -15.966 3.972 1.00 95.75 83 ALA A CA 1
ATOM 590 C C . ALA A 1 83 ? -10.452 -15.220 2.661 1.00 95.75 83 ALA A C 1
ATOM 592 O O . ALA A 1 83 ? -9.593 -15.081 1.793 1.00 95.75 83 ALA A O 1
ATOM 593 N N . ARG A 1 84 ? -11.694 -14.748 2.486 1.00 96.81 84 ARG A N 1
ATOM 594 C CA . ARG A 1 84 ? -12.153 -14.091 1.251 1.00 96.81 84 ARG A CA 1
ATOM 595 C C . ARG A 1 84 ? -12.856 -12.752 1.453 1.00 96.81 84 ARG A C 1
ATOM 597 O O . ARG A 1 84 ? -13.057 -12.042 0.471 1.00 96.81 84 ARG A O 1
ATOM 604 N N . ILE A 1 85 ? -13.211 -12.386 2.687 1.00 97.75 85 ILE A N 1
ATOM 605 C CA . ILE A 1 85 ? -14.070 -11.228 2.988 1.00 97.75 85 ILE A CA 1
ATOM 606 C C . ILE A 1 85 ? -13.511 -9.905 2.444 1.00 97.75 85 ILE A C 1
ATOM 608 O O . ILE A 1 85 ? -14.277 -9.045 2.017 1.00 97.75 85 ILE A O 1
ATOM 612 N N . TYR A 1 86 ? -12.184 -9.761 2.390 1.00 97.56 86 TYR A N 1
ATOM 613 C CA . TYR A 1 86 ? -11.524 -8.540 1.917 1.00 97.56 86 TYR A CA 1
ATOM 614 C C . TYR A 1 86 ? -11.113 -8.567 0.442 1.00 97.56 86 TYR A C 1
ATOM 616 O O . TYR A 1 86 ? -10.712 -7.532 -0.087 1.00 97.56 86 TYR A O 1
ATOM 624 N N . LEU A 1 87 ? -11.228 -9.703 -0.256 1.00 97.19 87 LEU A N 1
ATOM 625 C CA . LEU A 1 87 ? -10.829 -9.792 -1.666 1.00 97.19 87 LEU A CA 1
ATOM 626 C C . LEU A 1 87 ? -11.653 -8.865 -2.579 1.00 97.19 87 LEU A C 1
ATOM 628 O O . LEU A 1 87 ? -11.045 -8.201 -3.421 1.00 97.19 87 LEU A O 1
ATOM 632 N N . PRO A 1 88 ? -12.985 -8.721 -2.405 1.00 97.69 88 PRO A N 1
ATOM 633 C CA . PRO A 1 88 ? -13.751 -7.733 -3.166 1.00 97.69 88 PRO A CA 1
ATOM 634 C C . PRO A 1 88 ? -13.286 -6.293 -2.912 1.00 97.69 88 PRO A C 1
ATOM 636 O O . PRO A 1 88 ? -13.212 -5.496 -3.845 1.00 97.69 88 PRO A O 1
ATOM 639 N N . LEU A 1 89 ? -12.917 -5.968 -1.666 1.00 96.56 89 LEU A N 1
ATOM 640 C CA . LEU A 1 89 ? -12.414 -4.642 -1.302 1.00 96.56 89 LEU A CA 1
ATOM 641 C C . LEU A 1 89 ? -11.058 -4.354 -1.965 1.00 96.56 89 LEU A C 1
ATOM 643 O O . LEU A 1 89 ? -10.862 -3.269 -2.509 1.00 96.56 89 LEU A O 1
ATOM 647 N N . LEU A 1 90 ? -10.150 -5.336 -1.979 1.00 97.00 90 LEU A N 1
ATOM 648 C CA . LEU A 1 90 ? -8.880 -5.234 -2.701 1.00 97.00 90 LEU A CA 1
ATOM 649 C C . LEU A 1 90 ? -9.104 -5.056 -4.209 1.00 97.00 90 LEU A C 1
ATOM 651 O O . LEU A 1 90 ? -8.458 -4.212 -4.826 1.00 97.00 90 LEU A O 1
ATOM 655 N N . GLY A 1 91 ? -10.044 -5.804 -4.794 1.00 97.69 91 GLY A N 1
ATOM 656 C CA . GLY A 1 91 ? -10.423 -5.652 -6.200 1.00 97.69 91 GLY A CA 1
ATOM 657 C C . GLY A 1 91 ? -10.896 -4.232 -6.528 1.00 97.69 91 GLY A C 1
ATOM 658 O O . GLY A 1 91 ? -10.448 -3.650 -7.514 1.00 97.69 91 GLY A O 1
ATOM 659 N N . GLY A 1 92 ? -11.727 -3.639 -5.664 1.00 97.50 92 GLY A N 1
ATOM 660 C CA . GLY A 1 92 ? -12.149 -2.241 -5.788 1.00 97.50 92 GLY A CA 1
ATOM 661 C C . GLY A 1 92 ? -10.986 -1.247 -5.688 1.00 97.50 92 GLY A C 1
ATOM 662 O O . GLY A 1 92 ? -10.908 -0.310 -6.479 1.00 97.50 92 GLY A O 1
ATOM 663 N N . ALA A 1 93 ? -10.038 -1.474 -4.774 1.00 96.62 93 ALA A N 1
ATOM 664 C CA . ALA A 1 93 ? -8.843 -0.636 -4.660 1.00 96.62 93 ALA A CA 1
ATOM 665 C C . ALA A 1 93 ? -7.973 -0.688 -5.930 1.00 96.62 93 ALA A C 1
ATOM 667 O O . ALA A 1 93 ? -7.533 0.353 -6.414 1.00 96.62 93 ALA A O 1
ATOM 668 N N . VAL A 1 94 ? -7.775 -1.875 -6.513 1.00 97.06 94 VAL A N 1
ATOM 669 C CA . VAL A 1 94 ? -7.048 -2.043 -7.785 1.00 97.06 94 VAL A CA 1
ATOM 670 C C . VAL A 1 94 ? -7.781 -1.359 -8.941 1.00 97.06 94 VAL A C 1
ATOM 672 O O . VAL A 1 94 ? -7.147 -0.690 -9.756 1.00 97.06 94 VAL A O 1
ATOM 675 N N . ALA A 1 95 ? -9.110 -1.474 -9.002 1.00 97.62 95 ALA A N 1
ATOM 676 C CA . ALA A 1 95 ? -9.908 -0.795 -10.020 1.00 97.62 95 ALA A CA 1
ATOM 677 C C . ALA A 1 95 ? -9.753 0.734 -9.941 1.00 97.62 95 ALA A C 1
ATOM 679 O O . ALA A 1 95 ? -9.544 1.380 -10.967 1.00 97.62 95 ALA A O 1
ATOM 680 N N . ASN A 1 96 ? -9.769 1.302 -8.731 1.00 97.00 96 ASN A N 1
ATOM 681 C CA . ASN A 1 96 ? -9.531 2.731 -8.533 1.00 97.00 96 ASN A CA 1
ATOM 682 C C . ASN A 1 96 ? -8.117 3.135 -8.964 1.00 97.00 96 ASN A C 1
ATOM 684 O O . ASN A 1 96 ? -7.972 4.122 -9.681 1.00 97.00 96 ASN A O 1
ATOM 688 N N . LEU A 1 97 ? -7.092 2.351 -8.604 1.00 96.81 97 LEU A N 1
ATOM 689 C CA . LEU A 1 97 ? -5.706 2.628 -8.999 1.00 96.81 97 LEU A CA 1
ATOM 690 C C . LEU A 1 97 ? -5.549 2.702 -10.520 1.00 96.81 97 LEU A C 1
ATOM 692 O O . LEU A 1 97 ? -4.880 3.609 -11.011 1.00 96.81 97 LEU A O 1
ATOM 696 N N . ASN A 1 98 ? -6.211 1.805 -11.254 1.00 95.31 98 ASN A N 1
ATOM 697 C CA . ASN A 1 98 ? -6.206 1.813 -12.716 1.00 95.31 98 ASN A CA 1
ATOM 698 C C . ASN A 1 98 ? -6.882 3.059 -13.313 1.00 95.31 98 ASN A C 1
ATOM 700 O O . ASN A 1 98 ? -6.488 3.502 -14.387 1.00 95.31 98 ASN A O 1
ATOM 704 N N . ALA A 1 99 ? -7.899 3.610 -12.645 1.00 97.50 99 ALA A N 1
ATOM 705 C CA . ALA A 1 99 ? -8.684 4.733 -13.156 1.00 97.50 99 ALA A CA 1
ATOM 706 C C . ALA A 1 99 ? -8.152 6.112 -12.728 1.00 97.50 99 ALA A C 1
ATOM 708 O O . ALA A 1 99 ? -8.276 7.074 -13.482 1.00 97.50 99 ALA A O 1
ATOM 709 N N . LEU A 1 100 ? -7.600 6.226 -11.516 1.00 96.56 100 LEU A N 1
ATOM 710 C CA . LEU A 1 100 ? -7.358 7.509 -10.845 1.00 96.56 100 LEU A CA 1
ATOM 711 C C . LEU A 1 100 ? -5.894 7.722 -10.424 1.00 96.56 100 LEU A C 1
ATOM 713 O O . LEU A 1 100 ? -5.501 8.848 -10.123 1.00 96.56 100 LEU A O 1
ATOM 717 N N . GLY A 1 101 ? -5.084 6.662 -10.366 1.00 95.44 101 GLY A N 1
ATOM 718 C CA . GLY A 1 101 ? -3.737 6.708 -9.790 1.00 95.44 101 GLY A CA 1
ATOM 719 C C . GLY A 1 101 ? -3.720 6.777 -8.249 1.00 95.44 101 GLY A C 1
ATOM 720 O O . GLY A 1 101 ? -4.776 6.862 -7.615 1.00 95.44 101 GLY A O 1
ATOM 721 N N . PRO A 1 102 ? -2.535 6.711 -7.604 1.00 96.50 102 PRO A N 1
ATOM 722 C CA . PRO A 1 102 ? -2.415 6.452 -6.162 1.00 96.50 102 PRO A CA 1
ATOM 723 C C . PRO A 1 102 ? -3.087 7.479 -5.242 1.00 96.50 102 PRO A C 1
ATOM 725 O O . PRO A 1 102 ? -3.915 7.096 -4.416 1.00 96.50 102 PRO A O 1
ATOM 728 N N . ALA A 1 103 ? -2.771 8.771 -5.388 1.00 97.00 103 ALA A N 1
ATOM 729 C CA . ALA A 1 103 ? -3.277 9.816 -4.494 1.00 97.00 103 ALA A CA 1
ATOM 730 C C . ALA A 1 103 ? -4.809 9.931 -4.549 1.00 97.00 103 ALA A C 1
ATOM 732 O O . ALA A 1 103 ? -5.482 9.908 -3.519 1.00 97.00 103 ALA A O 1
ATOM 733 N N . ALA A 1 104 ? -5.377 9.968 -5.757 1.00 96.94 104 ALA A N 1
ATOM 734 C CA . ALA A 1 104 ? -6.821 10.073 -5.953 1.00 96.94 104 ALA A CA 1
ATOM 735 C C . ALA A 1 104 ? -7.584 8.783 -5.591 1.00 96.94 104 ALA A C 1
ATOM 737 O O . ALA A 1 104 ? -8.768 8.851 -5.264 1.00 96.94 104 ALA A O 1
ATOM 738 N N . SER A 1 105 ? -6.920 7.621 -5.598 1.00 97.50 105 SER A N 1
ATOM 739 C CA . SER A 1 105 ? -7.521 6.341 -5.189 1.00 97.50 105 SER A CA 1
ATOM 740 C C . SER A 1 105 ? -7.574 6.140 -3.679 1.00 97.50 105 SER A C 1
ATOM 742 O O . SER A 1 105 ? -8.323 5.279 -3.207 1.00 97.50 105 SER A O 1
ATOM 744 N N . LEU A 1 106 ? -6.766 6.877 -2.910 1.00 97.44 106 LEU A N 1
ATOM 745 C CA . LEU A 1 106 ? -6.734 6.730 -1.462 1.00 97.44 106 LEU A CA 1
ATOM 746 C C . LEU A 1 106 ? -8.090 7.124 -0.860 1.00 97.44 106 LEU A C 1
ATOM 748 O O . LEU A 1 106 ? -8.592 8.225 -1.075 1.00 97.44 106 LEU A O 1
ATOM 752 N N . THR A 1 107 ? -8.652 6.239 -0.038 1.00 95.00 107 THR A N 1
ATOM 753 C CA . THR A 1 107 ? -9.891 6.473 0.719 1.00 95.00 107 THR A CA 1
ATOM 754 C C . THR A 1 107 ? -9.674 6.217 2.216 1.00 95.00 107 THR A C 1
ATOM 756 O O . THR A 1 107 ? -8.549 6.030 2.680 1.00 95.00 107 THR A O 1
ATOM 759 N N . GLY A 1 108 ? -10.753 6.225 3.003 1.00 95.81 108 GLY A N 1
ATOM 760 C CA . GLY A 1 108 ? -10.711 5.865 4.420 1.00 95.81 108 GLY A CA 1
ATOM 761 C C . GLY A 1 108 ? -10.339 7.014 5.359 1.00 95.81 108 GLY A C 1
ATOM 762 O O . GLY A 1 108 ? -10.401 8.190 4.997 1.00 95.81 108 GLY A O 1
ATOM 763 N N . ALA A 1 109 ? -10.010 6.659 6.603 1.00 97.81 109 ALA A N 1
ATOM 764 C CA . ALA A 1 109 ? -9.878 7.614 7.702 1.00 97.81 109 ALA A CA 1
ATOM 765 C C . ALA A 1 109 ? -8.744 8.629 7.484 1.00 97.81 109 ALA A C 1
ATOM 767 O O . ALA A 1 109 ? -8.958 9.825 7.660 1.00 97.81 109 ALA A O 1
ATOM 768 N N . VAL A 1 110 ? -7.577 8.173 7.010 1.00 98.06 110 VAL A N 1
ATOM 769 C CA . VAL A 1 110 ? -6.432 9.053 6.709 1.00 98.06 110 VAL A CA 1
ATOM 770 C C . VAL A 1 110 ? -6.800 10.082 5.638 1.00 98.06 110 VAL A C 1
ATOM 772 O O . VAL A 1 110 ? -6.596 11.274 5.844 1.00 98.06 110 VAL A O 1
ATOM 775 N N . ARG A 1 111 ? -7.436 9.652 4.536 1.00 97.88 111 ARG A N 1
ATOM 776 C CA . ARG A 1 111 ? -7.853 10.538 3.434 1.00 97.88 111 ARG A CA 1
ATOM 777 C C . ARG A 1 111 ? -8.774 11.675 3.880 1.00 97.88 111 ARG A C 1
ATOM 779 O O . ARG A 1 111 ? -8.747 12.742 3.267 1.00 97.88 111 ARG A O 1
ATOM 786 N N . ARG A 1 112 ? -9.616 11.429 4.890 1.00 97.56 112 ARG A N 1
ATOM 787 C CA . ARG A 1 112 ? -10.600 12.391 5.412 1.00 97.56 112 ARG A CA 1
ATOM 788 C C . ARG A 1 112 ? -10.115 13.173 6.635 1.00 97.56 112 ARG A C 1
ATOM 790 O O . ARG A 1 112 ? -10.842 14.047 7.092 1.00 97.56 112 ARG A O 1
ATOM 797 N N . GLY A 1 113 ? -8.938 12.865 7.182 1.00 97.75 113 GLY A N 1
ATOM 798 C CA . GLY A 1 113 ? -8.488 13.471 8.438 1.00 97.75 113 GLY A CA 1
ATOM 799 C C . GLY A 1 113 ? -9.253 12.978 9.675 1.00 97.75 113 GLY A C 1
ATOM 800 O O . GLY A 1 113 ? -9.388 13.714 10.648 1.00 97.75 113 GLY A O 1
ATOM 801 N N . ASP A 1 114 ? -9.806 11.763 9.628 1.00 98.31 114 ASP A N 1
ATOM 802 C CA . ASP A 1 114 ? -10.648 11.186 10.682 1.00 98.31 114 ASP A CA 1
ATOM 803 C C . ASP A 1 114 ? -9.794 10.540 11.785 1.00 98.31 114 ASP A C 1
ATOM 805 O O . ASP A 1 114 ? -9.569 9.327 11.844 1.00 98.31 114 ASP A O 1
ATOM 809 N N . GLU A 1 115 ? -9.286 11.392 12.670 1.00 97.88 115 GLU A N 1
ATOM 810 C CA . GLU A 1 115 ? -8.468 11.007 13.821 1.00 97.88 115 GLU A CA 1
ATOM 811 C C . GLU A 1 115 ? -9.200 10.096 14.820 1.00 97.88 115 GLU A C 1
ATOM 813 O O . GLU A 1 115 ? -8.563 9.297 15.509 1.00 97.88 115 GLU A O 1
ATOM 818 N N . GLN A 1 116 ? -10.530 10.206 14.920 1.00 98.19 116 GLN A N 1
ATOM 819 C CA . GLN A 1 116 ? -11.318 9.447 15.890 1.00 98.19 116 GLN A CA 1
ATOM 820 C C . GLN A 1 116 ? -11.361 7.975 15.489 1.00 98.19 116 GLN A C 1
ATOM 822 O O . GLN A 1 116 ? -11.061 7.105 16.311 1.00 98.19 116 GLN A O 1
ATOM 827 N N . THR A 1 117 ? -11.625 7.704 14.209 1.00 98.44 117 THR A N 1
ATOM 828 C CA . THR A 1 117 ? -11.551 6.352 13.647 1.00 98.44 117 THR A CA 1
ATOM 829 C C . THR A 1 117 ? -10.142 5.771 13.786 1.00 98.44 117 THR A C 1
ATOM 831 O O . THR A 1 117 ? -9.985 4.619 14.185 1.00 98.44 117 THR A O 1
ATOM 834 N N . ILE A 1 118 ? -9.094 6.569 13.553 1.00 98.44 118 ILE A N 1
ATOM 835 C CA . ILE A 1 118 ? -7.701 6.120 13.719 1.00 98.44 118 ILE A CA 1
ATOM 836 C C . ILE A 1 118 ? -7.400 5.735 15.173 1.00 98.44 118 ILE A C 1
ATOM 838 O O . ILE A 1 118 ? -6.844 4.663 15.424 1.00 98.44 118 ILE A O 1
ATOM 842 N N . LYS A 1 119 ? -7.805 6.565 16.143 1.00 98.50 119 LYS A N 1
ATOM 843 C CA . LYS A 1 119 ? -7.661 6.268 17.578 1.00 98.50 119 LYS A CA 1
ATOM 844 C C . LYS A 1 119 ? -8.418 4.989 17.955 1.00 98.50 119 LYS A C 1
ATOM 846 O O . LYS A 1 119 ? -7.906 4.197 18.745 1.00 98.50 119 LYS A O 1
ATOM 851 N N . ALA A 1 120 ? -9.607 4.766 17.394 1.00 98.44 120 ALA A N 1
ATOM 852 C CA . ALA A 1 120 ? -10.385 3.549 17.620 1.00 98.44 120 ALA A CA 1
ATOM 853 C C . ALA A 1 120 ? -9.696 2.303 17.039 1.00 98.44 120 ALA A C 1
ATOM 855 O O . ALA A 1 120 ? -9.563 1.306 17.747 1.00 98.44 120 ALA A O 1
ATOM 856 N N . HIS A 1 121 ? -9.181 2.377 15.807 1.00 98.06 121 HIS A N 1
ATOM 857 C CA . HIS A 1 121 ? -8.412 1.288 15.199 1.00 98.06 121 HIS A CA 1
ATOM 858 C C . HIS A 1 121 ? -7.205 0.916 16.058 1.00 98.06 121 HIS A C 1
ATOM 860 O O . HIS A 1 121 ? -7.046 -0.244 16.421 1.00 98.06 121 HIS A O 1
ATOM 866 N N . LEU A 1 122 ? -6.387 1.895 16.459 1.00 98.19 122 LEU A N 1
ATOM 867 C CA . LEU A 1 122 ? -5.195 1.632 17.267 1.00 98.19 122 LEU A CA 1
ATOM 868 C C . LEU A 1 122 ? -5.525 0.945 18.599 1.00 98.19 122 LEU A C 1
ATOM 870 O O . LEU A 1 122 ? -4.753 0.101 19.039 1.00 98.19 122 LEU A O 1
ATOM 874 N N . LYS A 1 123 ? -6.663 1.256 19.231 1.00 97.38 123 LYS A N 1
ATOM 875 C CA . LYS A 1 123 ? -7.100 0.577 20.465 1.00 97.38 123 LYS A CA 1
ATOM 876 C C . LYS A 1 123 ? -7.481 -0.890 20.248 1.00 97.38 123 LYS A C 1
ATOM 878 O O . LYS A 1 123 ? -7.353 -1.676 21.179 1.00 97.38 123 LYS A O 1
ATOM 883 N N . ALA A 1 124 ? -7.943 -1.247 19.052 1.00 97.25 124 ALA A N 1
ATOM 884 C CA . ALA A 1 124 ? -8.365 -2.603 18.708 1.00 97.25 124 ALA A CA 1
ATOM 885 C C . ALA A 1 124 ? -7.211 -3.507 18.228 1.00 97.25 124 ALA A C 1
ATOM 887 O O . ALA A 1 124 ? -7.403 -4.710 18.065 1.00 97.25 124 ALA A O 1
ATOM 888 N N . LEU A 1 125 ? -6.025 -2.944 17.979 1.00 97.62 125 LEU A N 1
ATOM 889 C CA . LEU A 1 125 ? -4.889 -3.658 17.397 1.00 97.62 125 LEU A CA 1
ATOM 890 C C . LEU A 1 125 ? -3.875 -4.126 18.452 1.00 97.62 125 LEU A C 1
ATOM 892 O O . LEU A 1 125 ? -3.637 -3.470 19.469 1.00 97.62 125 LEU A O 1
ATOM 896 N N . SER A 1 126 ? -3.208 -5.246 18.155 1.00 96.50 126 SER A N 1
ATOM 897 C CA . SER A 1 126 ? -2.057 -5.738 18.921 1.00 96.50 126 SER A CA 1
ATOM 898 C C . SER A 1 126 ? -0.889 -4.736 18.891 1.00 96.50 126 SER A C 1
ATOM 900 O O . SER A 1 126 ? -0.889 -3.769 18.129 1.00 96.50 126 SER A O 1
ATOM 902 N N . ALA A 1 127 ? 0.134 -4.917 19.734 1.00 96.12 127 ALA A N 1
ATOM 903 C CA . ALA A 1 127 ? 1.320 -4.052 19.689 1.00 96.12 127 ALA A CA 1
ATOM 904 C C . ALA A 1 127 ? 2.018 -4.090 18.317 1.00 96.12 127 ALA A C 1
ATOM 906 O O . ALA A 1 127 ? 2.344 -3.039 17.774 1.00 96.12 127 ALA A O 1
ATOM 907 N N . GLU A 1 128 ? 2.172 -5.281 17.741 1.00 95.38 128 GLU A N 1
ATOM 908 C CA . GLU A 1 128 ? 2.793 -5.480 16.430 1.00 95.38 128 GLU A CA 1
ATOM 909 C C . GLU A 1 128 ? 1.954 -4.863 15.300 1.00 95.38 128 GLU A C 1
ATOM 911 O O . GLU A 1 128 ? 2.467 -4.077 14.500 1.00 95.38 128 GLU A O 1
ATOM 916 N N . ASP A 1 129 ? 0.642 -5.124 15.285 1.00 96.88 129 ASP A N 1
ATOM 917 C CA . ASP A 1 129 ? -0.248 -4.574 14.259 1.00 96.88 129 ASP A CA 1
ATOM 918 C C . ASP A 1 129 ? -0.362 -3.046 14.360 1.00 96.88 129 ASP A C 1
ATOM 920 O O . ASP A 1 129 ? -0.474 -2.373 13.337 1.00 96.88 129 ASP A O 1
ATOM 924 N N . ARG A 1 130 ? -0.288 -2.465 15.568 1.00 97.62 130 ARG A N 1
ATOM 925 C CA . ARG A 1 130 ? -0.231 -1.003 15.745 1.00 97.62 130 ARG A CA 1
ATOM 926 C C . ARG A 1 130 ? 0.999 -0.404 15.074 1.00 97.62 130 ARG A C 1
ATOM 928 O O . ARG A 1 130 ? 0.878 0.634 14.426 1.00 97.62 130 ARG A O 1
ATOM 935 N N . THR A 1 131 ? 2.164 -1.034 15.213 1.00 97.06 131 THR A N 1
ATOM 936 C CA . THR A 1 131 ? 3.399 -0.568 14.568 1.00 97.06 131 THR A CA 1
ATOM 937 C C . THR A 1 131 ? 3.259 -0.593 13.051 1.00 97.06 131 THR A C 1
ATOM 939 O O . THR A 1 131 ? 3.514 0.418 12.397 1.00 97.06 131 THR A O 1
ATOM 942 N N . LEU A 1 132 ? 2.767 -1.698 12.485 1.00 97.19 132 LEU A N 1
ATOM 943 C CA . LEU A 1 132 ? 2.533 -1.796 11.044 1.00 97.19 132 LEU A CA 1
ATOM 944 C C . LEU A 1 132 ? 1.493 -0.774 10.558 1.00 97.19 132 LEU A C 1
ATOM 946 O O . LEU A 1 132 ? 1.735 -0.062 9.581 1.00 97.19 132 LEU A O 1
ATOM 950 N N . TYR A 1 133 ? 0.368 -0.651 11.269 1.00 97.94 133 TYR A N 1
ATOM 951 C CA . TYR A 1 133 ? -0.693 0.306 10.959 1.00 97.94 133 TYR A CA 1
ATOM 952 C C . TYR A 1 133 ? -0.157 1.739 10.920 1.00 97.94 133 TYR A C 1
ATOM 954 O O . TYR A 1 133 ? -0.469 2.482 9.990 1.00 97.94 133 TYR A O 1
ATOM 962 N N . ARG A 1 134 ? 0.684 2.130 11.887 1.00 97.81 134 ARG A N 1
ATOM 963 C CA . ARG A 1 134 ? 1.332 3.450 11.906 1.00 97.81 134 ARG A CA 1
ATOM 964 C C . ARG A 1 134 ? 2.230 3.657 10.699 1.00 97.81 134 ARG A C 1
ATOM 966 O O . ARG A 1 134 ? 2.097 4.679 10.032 1.00 97.81 134 ARG A O 1
ATOM 973 N N . THR A 1 135 ? 3.106 2.701 10.402 1.00 97.00 135 THR A N 1
ATOM 974 C CA . THR A 1 135 ? 4.048 2.798 9.279 1.00 97.00 135 THR A CA 1
ATOM 975 C C . THR A 1 135 ? 3.319 2.998 7.953 1.00 97.00 135 THR A C 1
ATOM 977 O O . THR A 1 135 ? 3.625 3.933 7.214 1.00 97.00 135 THR A O 1
ATOM 980 N N . VAL A 1 136 ? 2.298 2.183 7.675 1.00 96.94 136 VAL A N 1
ATOM 981 C CA . VAL A 1 136 ? 1.529 2.284 6.425 1.00 96.94 136 VAL A CA 1
ATOM 982 C C . VAL A 1 136 ? 0.656 3.541 6.409 1.00 96.94 136 VAL A C 1
ATOM 984 O O . VAL A 1 136 ? 0.571 4.215 5.383 1.00 96.94 136 VAL A O 1
ATOM 987 N N . SER A 1 137 ? 0.063 3.922 7.546 1.00 98.12 137 SER A N 1
ATOM 988 C CA . SER A 1 137 ? -0.724 5.158 7.641 1.00 98.12 137 SER A CA 1
ATOM 989 C C . SER A 1 137 ? 0.122 6.396 7.355 1.00 98.12 137 SER A C 1
ATOM 991 O O . SER A 1 137 ? -0.362 7.315 6.707 1.00 98.12 137 SER A O 1
ATOM 993 N N . ARG A 1 138 ? 1.395 6.420 7.768 1.00 96.56 138 ARG A N 1
ATOM 994 C CA . ARG A 1 138 ? 2.307 7.532 7.458 1.00 96.56 138 ARG A CA 1
ATOM 995 C C . ARG A 1 138 ? 2.580 7.662 5.962 1.00 96.56 138 ARG A C 1
ATOM 997 O O . ARG A 1 138 ? 2.536 8.773 5.450 1.00 96.56 138 ARG A O 1
ATOM 1004 N N . ALA A 1 139 ? 2.762 6.549 5.252 1.00 96.50 139 ALA A N 1
ATOM 1005 C CA . ALA A 1 139 ? 2.845 6.576 3.791 1.00 96.50 139 ALA A CA 1
ATOM 1006 C C . ALA A 1 139 ? 1.532 7.074 3.151 1.00 96.50 139 ALA A C 1
ATOM 1008 O O . ALA A 1 139 ? 1.553 7.841 2.190 1.00 96.50 139 ALA A O 1
ATOM 1009 N N . ALA A 1 140 ? 0.380 6.700 3.720 1.00 98.06 140 ALA A N 1
ATOM 1010 C CA . ALA A 1 140 ? -0.923 7.173 3.257 1.00 98.06 140 ALA A CA 1
ATOM 1011 C C . ALA A 1 140 ? -1.147 8.678 3.493 1.00 98.06 140 ALA A C 1
ATOM 1013 O O . ALA A 1 140 ? -1.871 9.299 2.723 1.00 98.06 140 ALA A O 1
ATOM 1014 N N . ILE A 1 141 ? -0.529 9.292 4.508 1.00 98.25 141 ILE A N 1
ATOM 1015 C CA . ILE A 1 141 ? -0.644 10.743 4.746 1.00 98.25 141 ILE A CA 1
ATOM 1016 C C . ILE A 1 141 ? -0.004 11.536 3.606 1.00 98.25 141 ILE A C 1
ATOM 1018 O O . ILE A 1 141 ? -0.590 12.523 3.169 1.00 98.25 141 ILE A O 1
ATOM 1022 N N . THR A 1 142 ? 1.139 11.090 3.075 1.00 97.44 142 THR A N 1
ATOM 1023 C CA . THR A 1 142 ? 1.764 11.715 1.896 1.00 97.44 142 THR A CA 1
ATOM 1024 C C . THR A 1 142 ? 0.7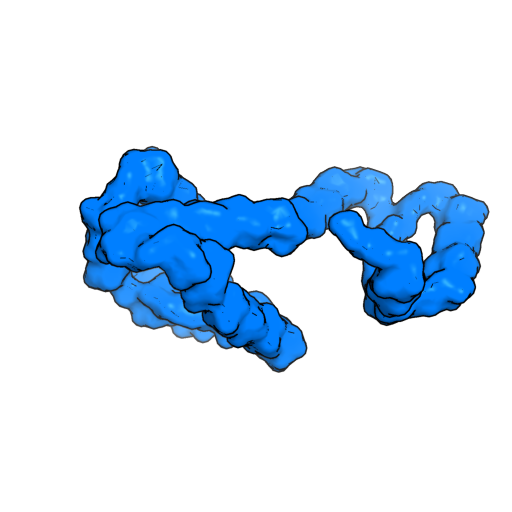92 11.747 0.716 1.00 97.44 142 THR A C 1
ATOM 1026 O O . THR A 1 142 ? 0.527 12.810 0.162 1.00 97.44 142 THR A O 1
ATOM 1029 N N . LEU A 1 143 ? 0.158 10.610 0.413 1.00 98.00 143 LEU A N 1
ATOM 1030 C CA . LEU A 1 143 ? -0.861 10.519 -0.637 1.00 98.00 143 LEU A CA 1
ATOM 1031 C C . LEU A 1 143 ? -2.112 11.356 -0.324 1.00 98.00 143 LEU A C 1
ATOM 1033 O O . LEU A 1 143 ? -2.718 11.937 -1.221 1.00 98.00 143 LEU A O 1
ATOM 1037 N N . ALA A 1 144 ? -2.517 11.436 0.944 1.00 98.31 144 ALA A N 1
ATOM 1038 C CA . ALA A 1 144 ? -3.663 12.242 1.348 1.00 98.31 144 ALA A CA 1
ATOM 1039 C C . ALA A 1 144 ? -3.404 13.743 1.150 1.00 98.31 144 ALA A C 1
ATOM 1041 O O . ALA A 1 144 ? -4.304 14.440 0.683 1.00 98.31 144 ALA A O 1
ATOM 1042 N N . ARG A 1 145 ? -2.190 14.226 1.454 1.00 98.19 145 ARG A N 1
ATOM 1043 C CA . ARG A 1 145 ? -1.754 15.606 1.177 1.00 98.19 145 ARG A CA 1
ATOM 1044 C C . ARG A 1 145 ? -1.796 15.904 -0.321 1.00 98.19 145 ARG A C 1
ATOM 1046 O O . ARG A 1 145 ? -2.407 16.890 -0.722 1.00 98.19 145 ARG A O 1
ATOM 1053 N N . GLU A 1 146 ? -1.250 15.013 -1.151 1.00 97.62 146 GLU A N 1
ATOM 1054 C CA . GLU A 1 146 ? -1.330 15.121 -2.619 1.00 97.62 146 GLU A CA 1
ATOM 1055 C C . GLU A 1 146 ? -2.783 15.169 -3.122 1.00 97.62 146 GLU A C 1
ATOM 1057 O O . GLU A 1 146 ? -3.097 15.872 -4.080 1.00 97.62 146 GLU A O 1
ATOM 1062 N N . ALA A 1 147 ? -3.692 14.468 -2.442 1.00 96.69 147 ALA A N 1
ATOM 1063 C CA . ALA A 1 147 ? -5.123 14.475 -2.729 1.00 96.69 147 ALA A CA 1
ATOM 1064 C C . ALA A 1 147 ? -5.895 15.655 -2.090 1.00 96.69 147 ALA A C 1
ATOM 1066 O O . ALA A 1 147 ? -7.130 15.674 -2.127 1.00 96.69 147 ALA A O 1
ATOM 1067 N N . GLY A 1 148 ? -5.206 16.630 -1.490 1.00 97.50 148 GLY A N 1
ATOM 1068 C CA . GLY A 1 148 ? -5.802 17.855 -0.949 1.00 97.50 148 GLY A CA 1
ATOM 1069 C C . GLY A 1 148 ? -6.278 17.776 0.505 1.00 97.50 148 GLY A C 1
ATOM 1070 O O . GLY A 1 148 ? -7.159 18.541 0.896 1.00 97.50 148 GLY A O 1
ATOM 1071 N N . LEU A 1 149 ? -5.750 16.857 1.321 1.00 98.19 149 LEU A N 1
ATOM 1072 C CA . LEU A 1 149 ? -5.924 16.919 2.776 1.00 98.19 149 LEU A CA 1
ATOM 1073 C C . LEU A 1 149 ? -5.238 18.183 3.320 1.00 98.19 149 LEU A C 1
ATOM 1075 O O . LEU A 1 149 ? -4.078 18.434 3.006 1.00 98.19 149 LEU A O 1
ATOM 1079 N N . SER A 1 150 ? -5.935 18.969 4.146 1.00 98.25 150 SER A N 1
ATOM 1080 C CA . SER A 1 150 ? -5.335 20.160 4.758 1.00 98.25 150 SER A CA 1
ATOM 1081 C C . SER A 1 150 ? -4.226 19.781 5.740 1.00 98.25 150 SER A C 1
ATOM 1083 O O . SER A 1 150 ? -4.341 18.775 6.441 1.00 98.25 150 SER A O 1
ATOM 1085 N N . GLU A 1 151 ? -3.200 20.626 5.873 1.00 98.00 151 GLU A N 1
ATOM 1086 C CA . GLU A 1 151 ? -2.109 20.374 6.829 1.00 98.00 151 GLU A CA 1
ATOM 1087 C C . GLU A 1 151 ? -2.619 20.223 8.262 1.00 98.00 151 GLU A C 1
ATOM 1089 O O . GLU A 1 151 ? -2.270 19.264 8.937 1.00 98.00 151 GLU A O 1
ATOM 1094 N N . SER A 1 152 ? -3.573 21.056 8.684 1.00 98.00 152 SER A N 1
ATOM 1095 C CA . SER A 1 152 ? -4.193 20.922 10.008 1.00 98.00 152 SER A CA 1
ATOM 1096 C C . SER A 1 152 ? -4.874 19.567 10.230 1.00 98.00 152 SER A C 1
ATOM 1098 O O . SER A 1 152 ? -4.955 19.093 11.359 1.00 98.00 152 SER A O 1
ATOM 1100 N N . ALA A 1 153 ? -5.412 18.936 9.182 1.00 98.00 153 ALA A N 1
ATOM 1101 C CA . ALA A 1 153 ? -6.017 17.613 9.280 1.00 98.00 153 ALA A CA 1
ATOM 1102 C C . ALA A 1 153 ? -4.956 16.505 9.236 1.00 98.00 153 ALA A C 1
ATOM 1104 O O . ALA A 1 153 ? -5.089 15.516 9.956 1.00 98.00 153 ALA A O 1
ATOM 1105 N N . ALA A 1 154 ? -3.896 16.685 8.444 1.00 98.06 154 ALA A N 1
ATOM 1106 C CA . ALA A 1 154 ? -2.744 15.792 8.433 1.00 98.06 154 ALA A CA 1
ATOM 1107 C C . ALA A 1 154 ? -2.058 15.754 9.809 1.00 98.06 154 ALA A C 1
ATOM 1109 O O . ALA A 1 154 ? -1.845 14.669 10.341 1.00 98.06 154 ALA A O 1
ATOM 1110 N N . GLU A 1 155 ? -1.816 16.909 10.432 1.00 97.75 155 GLU A N 1
ATOM 1111 C CA . GLU A 1 155 ? -1.221 17.034 11.770 1.00 97.75 155 GLU A CA 1
ATOM 1112 C C . GLU A 1 155 ? -2.031 16.284 12.834 1.00 97.75 155 GLU A C 1
ATOM 1114 O O . GLU A 1 155 ? -1.472 15.495 13.596 1.00 97.75 155 GLU A O 1
ATOM 1119 N N . ARG A 1 156 ? -3.363 16.441 12.849 1.00 97.88 156 ARG A N 1
ATOM 1120 C CA . ARG A 1 156 ? -4.226 15.708 13.793 1.00 97.88 156 ARG A CA 1
ATOM 1121 C C . ARG A 1 156 ? -4.180 14.196 13.585 1.00 97.88 156 ARG A C 1
ATOM 1123 O O . ARG A 1 156 ? -4.210 13.430 14.549 1.00 97.88 156 ARG A O 1
ATOM 1130 N N . VAL A 1 157 ? -4.091 13.747 12.333 1.00 98.19 157 VAL A N 1
ATOM 1131 C CA . VAL A 1 157 ? -3.895 12.327 12.014 1.00 98.19 157 VAL A CA 1
ATOM 1132 C C . VAL A 1 157 ? -2.522 11.846 12.491 1.00 98.19 157 VAL A C 1
ATOM 1134 O O . VAL A 1 157 ? -2.433 10.783 13.103 1.00 98.19 157 VAL A O 1
ATOM 1137 N N . GLU A 1 158 ? -1.455 12.608 12.258 1.00 97.81 158 GLU A N 1
ATOM 1138 C CA . GLU A 1 158 ? -0.100 12.272 12.710 1.00 97.81 158 GLU A CA 1
ATOM 1139 C C . GLU A 1 158 ? -0.006 12.200 14.241 1.00 97.81 158 GLU A C 1
ATOM 1141 O O . GLU A 1 158 ? 0.622 11.276 14.772 1.00 97.81 158 GLU A O 1
ATOM 1146 N N . GLU A 1 159 ? -0.673 13.116 14.947 1.00 97.69 159 GLU A N 1
ATOM 1147 C CA . GLU A 1 159 ? -0.799 13.108 16.404 1.00 97.69 159 GLU A CA 1
ATOM 1148 C C . GLU A 1 159 ? -1.566 11.869 16.884 1.00 97.69 159 GLU A C 1
ATOM 1150 O O . GLU A 1 159 ? -1.106 11.158 17.779 1.00 97.69 159 GLU A O 1
ATOM 1155 N N . ALA A 1 160 ? -2.697 11.552 16.244 1.00 97.62 160 ALA A N 1
ATOM 1156 C CA . ALA A 1 160 ? -3.491 10.366 16.553 1.00 97.62 160 ALA A CA 1
ATOM 1157 C C . ALA A 1 160 ? -2.713 9.057 16.358 1.00 97.62 160 ALA A C 1
ATOM 1159 O O . ALA A 1 160 ? -2.915 8.104 17.114 1.00 97.62 160 ALA A O 1
ATOM 1160 N N . LEU A 1 161 ? -1.817 9.006 15.368 1.00 97.25 161 LEU A N 1
ATOM 1161 C CA . LEU A 1 161 ? -0.923 7.869 15.162 1.00 97.25 161 LEU A CA 1
ATOM 1162 C C . LEU A 1 161 ? 0.115 7.745 16.283 1.00 97.25 161 LEU A C 1
ATOM 1164 O O . LEU A 1 161 ? 0.475 6.624 16.645 1.00 97.25 161 LEU A O 1
ATOM 1168 N N . GLY A 1 162 ? 0.567 8.859 16.860 1.00 92.56 162 GLY A N 1
ATOM 1169 C CA . GLY A 1 162 ? 1.601 8.886 17.891 1.00 92.56 162 GLY A CA 1
ATOM 1170 C C . GLY A 1 162 ? 2.986 8.476 17.374 1.00 92.56 162 GLY A C 1
ATOM 1171 O O . GLY A 1 162 ? 3.200 8.261 16.175 1.00 92.56 162 GLY A O 1
ATOM 1172 N N . LYS A 1 163 ? 3.962 8.377 18.284 1.00 76.75 163 LYS A N 1
ATOM 1173 C CA . LYS A 1 163 ? 5.326 7.933 17.948 1.00 76.75 163 LYS A CA 1
ATOM 1174 C C . LYS A 1 163 ? 5.355 6.425 17.651 1.00 76.75 163 LYS A C 1
ATOM 1176 O O . LYS A 1 163 ? 4.510 5.681 18.156 1.00 76.75 163 LYS A O 1
ATOM 1181 N N . ALA A 1 164 ? 6.286 6.032 16.779 1.00 59.19 164 ALA A N 1
ATOM 1182 C CA . ALA A 1 164 ? 6.578 4.632 16.471 1.00 59.19 164 ALA A CA 1
ATOM 1183 C C . ALA A 1 164 ? 7.150 3.921 17.701 1.00 59.19 164 ALA A C 1
ATOM 1185 O O . ALA A 1 164 ? 7.951 4.567 18.415 1.00 59.19 164 ALA A O 1
#

Sequence (164 aa):
MAEAATAAERLKGAYVGIEGDDRALVAAERLANTLRMIPVRIPAAAKPAYHAGAAFVANYTVALVGVAERLARAAGVPADIAARIYLPLLGGAVANLNALGPAASLTGAVRRGDEQTIKAHLKALSAEDRTLYRTVSRAAITLAREAGLSESAAERVEEALGKA

Foldseek 3Di:
DDDPVNVLVVLAAAEDEFEDDPVRRVVVVVVSVVSNHHYDYDYPVCVVVVVVVVCVVPPVVVVVLVVQLVLCVVVVHDNVCSNCVCVVVVVQLVVLCVVPNDLQSDDDCLLALNLVVLLVVLVSDDPVVLVVCLVVSVVNNVSSVVNPDDPVSSVSNNVSSPDD

Radius of gyration: 19.93 Å; chains: 1; bounding box: 41×44×50 Å